Protein AF-A0A645AC88-F1 (afdb_monomer)

Structure (mmCIF, N/CA/C/O backbone):
data_AF-A0A645AC88-F1
#
_entry.id   AF-A0A645AC88-F1
#
loop_
_atom_site.group_PDB
_atom_site.id
_atom_site.type_symbol
_atom_site.label_atom_id
_atom_site.label_alt_id
_atom_site.label_comp_id
_atom_site.label_asym_id
_atom_site.label_entity_id
_atom_site.label_seq_id
_atom_site.pdbx_PDB_ins_code
_atom_site.Cartn_x
_atom_site.Cartn_y
_atom_site.Cartn_z
_atom_site.occupancy
_atom_site.B_iso_or_equiv
_atom_site.auth_seq_id
_atom_site.auth_comp_id
_atom_site.auth_asym_id
_atom_site.auth_atom_id
_atom_site.pdbx_PDB_model_num
ATOM 1 N N . MET A 1 1 ? -18.666 -16.467 12.259 1.00 45.03 1 MET A N 1
ATOM 2 C CA . MET A 1 1 ? -18.154 -15.539 13.296 1.00 45.03 1 MET A CA 1
ATOM 3 C C . MET A 1 1 ? -17.754 -14.238 12.616 1.00 45.03 1 MET A C 1
ATOM 5 O O . MET A 1 1 ? -16.815 -14.265 11.828 1.00 45.03 1 MET A O 1
ATOM 9 N N . ASN A 1 2 ? -18.457 -13.134 12.888 1.00 55.78 2 ASN A N 1
ATOM 10 C CA . ASN A 1 2 ? -18.086 -11.809 12.380 1.00 55.78 2 ASN A CA 1
ATOM 11 C C . ASN A 1 2 ? -16.747 -11.401 13.005 1.00 55.78 2 ASN A C 1
ATOM 13 O O . ASN A 1 2 ? -16.670 -11.169 14.212 1.00 55.78 2 ASN A O 1
ATOM 17 N N . ARG A 1 3 ? -15.673 -11.390 12.209 1.00 70.06 3 ARG A N 1
ATOM 18 C CA . ARG A 1 3 ? -14.374 -10.880 12.659 1.00 70.06 3 ARG A CA 1
ATOM 19 C C . ARG A 1 3 ? -14.449 -9.359 12.711 1.00 70.06 3 ARG A C 1
ATOM 21 O O . ARG A 1 3 ? -14.952 -8.738 11.782 1.00 70.06 3 ARG A O 1
ATOM 28 N N . ILE A 1 4 ? -13.957 -8.776 13.801 1.00 82.25 4 ILE A N 1
ATOM 29 C CA . ILE A 1 4 ? -13.858 -7.321 13.937 1.00 82.25 4 ILE A CA 1
ATOM 30 C C . ILE A 1 4 ? -12.833 -6.833 12.913 1.00 82.25 4 ILE A C 1
ATOM 32 O O . ILE A 1 4 ? -11.777 -7.443 12.774 1.00 82.25 4 ILE A O 1
ATOM 36 N N . SER A 1 5 ? -13.126 -5.747 12.211 1.00 87.81 5 SER A N 1
ATOM 37 C CA . SER A 1 5 ? -12.197 -5.091 11.293 1.00 87.81 5 SER A CA 1
ATOM 38 C C . SER A 1 5 ? -11.871 -3.684 11.775 1.00 87.81 5 SER A C 1
ATOM 40 O O . SER A 1 5 ? -12.691 -3.045 12.433 1.00 87.81 5 SER A O 1
ATOM 42 N N . VAL A 1 6 ? -10.688 -3.192 11.419 1.00 90.00 6 VAL A N 1
ATOM 43 C CA . VAL A 1 6 ? -10.318 -1.783 11.564 1.00 90.00 6 VAL A CA 1
ATOM 44 C C . VAL A 1 6 ? -10.088 -1.177 10.188 1.00 90.00 6 VAL A C 1
ATOM 46 O O . VAL A 1 6 ? -9.415 -1.777 9.350 1.00 90.00 6 VAL A O 1
ATOM 49 N N . ASP A 1 7 ? -10.653 -0.000 9.948 1.00 91.88 7 ASP A N 1
ATOM 50 C CA . ASP A 1 7 ? -10.447 0.721 8.696 1.00 91.88 7 ASP A CA 1
ATOM 51 C C . ASP A 1 7 ? -9.137 1.514 8.756 1.00 91.88 7 ASP A C 1
ATOM 53 O O . ASP A 1 7 ? -8.806 2.129 9.770 1.00 91.88 7 ASP A O 1
ATOM 57 N N . VAL A 1 8 ? -8.381 1.511 7.661 1.00 93.81 8 VAL A N 1
ATOM 58 C CA . VAL A 1 8 ? -7.084 2.177 7.540 1.00 93.81 8 VAL A CA 1
ATOM 59 C C . VAL A 1 8 ? -7.090 3.101 6.336 1.00 93.81 8 VAL A C 1
ATOM 61 O O . VAL A 1 8 ? -7.211 2.637 5.206 1.00 93.81 8 VAL A O 1
ATOM 64 N N . LYS A 1 9 ? -6.899 4.403 6.565 1.00 94.69 9 LYS A N 1
ATOM 65 C CA . LYS A 1 9 ? -6.690 5.374 5.491 1.00 94.69 9 LYS A CA 1
ATOM 66 C C . LYS A 1 9 ? -5.321 5.161 4.846 1.00 94.69 9 LYS A C 1
ATOM 68 O O . LYS A 1 9 ? -4.298 5.445 5.467 1.00 94.69 9 LYS A O 1
ATOM 73 N N . VAL A 1 10 ? -5.300 4.686 3.606 1.00 93.62 10 VAL A N 1
ATOM 74 C CA . VAL A 1 10 ? -4.066 4.452 2.834 1.00 93.62 10 VAL A CA 1
ATOM 75 C C . VAL A 1 10 ? -3.935 5.382 1.626 1.00 93.62 10 VAL A C 1
ATOM 77 O O . VAL A 1 10 ? -2.825 5.604 1.146 1.00 93.62 10 VAL A O 1
ATOM 80 N N . GLY A 1 11 ? -5.033 6.004 1.194 1.00 92.38 11 GLY A N 1
ATOM 81 C CA . GLY A 1 11 ? -5.086 6.829 -0.014 1.00 92.38 11 GLY A CA 1
ATOM 82 C C . GLY A 1 11 ? -5.446 6.009 -1.254 1.00 92.38 11 GLY A C 1
ATOM 83 O O . GLY A 1 11 ? -5.246 4.794 -1.290 1.00 92.38 11 GLY A O 1
ATOM 84 N N . ARG A 1 12 ? -5.983 6.680 -2.279 1.00 91.88 12 ARG A N 1
ATOM 85 C CA . ARG A 1 12 ? -6.580 6.032 -3.463 1.00 91.88 12 ARG A CA 1
ATOM 86 C C . ARG A 1 12 ? -5.616 5.113 -4.209 1.00 91.88 12 ARG A C 1
ATOM 88 O O . ARG A 1 12 ? -5.926 3.946 -4.387 1.00 91.88 12 ARG A O 1
ATOM 95 N N . ILE A 1 13 ? -4.420 5.604 -4.539 1.00 90.94 13 ILE A N 1
ATOM 96 C CA . ILE A 1 13 ? -3.394 4.841 -5.278 1.00 90.94 13 ILE A CA 1
ATOM 97 C C . ILE A 1 13 ? -3.035 3.542 -4.548 1.00 90.94 13 ILE A C 1
ATOM 99 O O . ILE A 1 13 ? -2.955 2.471 -5.140 1.00 90.94 13 ILE A O 1
ATOM 103 N N . VAL A 1 14 ? -2.794 3.638 -3.238 1.00 92.75 14 VAL A N 1
ATOM 104 C CA . VAL A 1 14 ? -2.382 2.485 -2.432 1.00 92.75 14 VAL A CA 1
ATOM 105 C C . VAL A 1 14 ? -3.532 1.493 -2.309 1.00 92.75 14 VAL A C 1
ATOM 107 O O . VAL A 1 1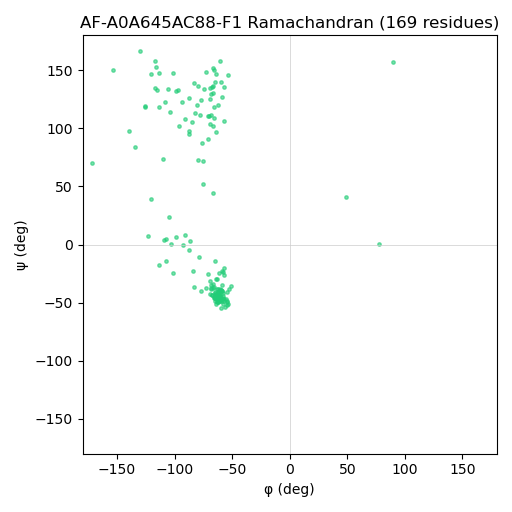4 ? -3.303 0.290 -2.377 1.00 92.75 14 VAL A O 1
ATOM 110 N N . ARG A 1 15 ? -4.768 1.983 -2.173 1.00 94.19 15 ARG A N 1
ATOM 111 C CA . ARG A 1 15 ? -5.956 1.131 -2.179 1.00 94.19 15 ARG A CA 1
ATOM 112 C C . ARG A 1 15 ? -6.119 0.411 -3.518 1.00 94.19 15 ARG A C 1
ATOM 114 O O . ARG A 1 15 ? -6.294 -0.799 -3.502 1.00 94.19 15 ARG A O 1
ATOM 121 N N . GLU A 1 16 ? -6.035 1.118 -4.645 1.00 92.25 16 GLU A N 1
ATOM 122 C CA . GLU A 1 16 ? -6.095 0.527 -5.992 1.00 92.25 16 GLU A CA 1
ATOM 123 C C . GLU A 1 16 ? -5.037 -0.564 -6.161 1.00 92.25 16 GLU A C 1
ATOM 125 O O . GLU A 1 16 ? -5.362 -1.677 -6.563 1.00 92.25 16 GLU A O 1
ATOM 130 N N . PHE A 1 17 ? -3.798 -0.276 -5.755 1.00 92.25 17 PHE A N 1
ATOM 131 C CA . PHE A 1 17 ? -2.700 -1.235 -5.785 1.00 92.25 17 PHE A CA 1
ATOM 132 C C . PHE A 1 17 ? -2.965 -2.481 -4.928 1.00 92.25 17 PHE A C 1
ATOM 134 O O . PHE A 1 17 ? -2.689 -3.604 -5.349 1.00 92.25 17 PHE A O 1
ATOM 141 N N . ILE A 1 18 ? -3.489 -2.300 -3.713 1.00 93.06 18 ILE A N 1
ATOM 142 C CA . ILE A 1 18 ? -3.832 -3.422 -2.834 1.00 93.06 18 ILE A CA 1
ATOM 143 C C . ILE A 1 18 ? -4.938 -4.252 -3.480 1.00 93.06 18 ILE A C 1
ATOM 145 O O . ILE A 1 18 ? -4.756 -5.451 -3.644 1.00 93.06 18 ILE A O 1
ATOM 149 N N . VAL A 1 19 ? -6.033 -3.619 -3.905 1.00 93.81 19 VAL A N 1
ATOM 150 C CA . VAL A 1 19 ? -7.182 -4.297 -4.520 1.00 93.81 19 VAL A CA 1
ATOM 151 C C . VAL A 1 19 ? -6.777 -5.037 -5.791 1.00 93.81 19 VAL A C 1
ATOM 153 O O . VAL A 1 19 ? -7.236 -6.156 -6.005 1.00 93.81 19 VAL A O 1
ATOM 156 N N . SER A 1 20 ? -5.900 -4.469 -6.621 1.00 91.62 20 SER A N 1
ATOM 157 C CA . SER A 1 20 ? -5.417 -5.156 -7.820 1.00 91.62 20 SER A CA 1
ATOM 158 C C . SER A 1 20 ? -4.520 -6.349 -7.496 1.00 91.62 20 SER A C 1
ATOM 160 O O . SER A 1 20 ? -4.558 -7.344 -8.216 1.00 91.62 20 SER A O 1
ATOM 162 N N . SER A 1 21 ? -3.769 -6.286 -6.393 1.00 89.44 21 SER A N 1
ATOM 163 C CA . SER A 1 21 ? -2.847 -7.347 -5.972 1.00 89.44 21 SER A CA 1
ATOM 164 C C . SER A 1 21 ? -3.529 -8.479 -5.196 1.00 89.44 21 SER A C 1
ATOM 166 O O . SER A 1 21 ? -3.145 -9.636 -5.332 1.00 89.44 21 SER A O 1
ATOM 168 N N . THR A 1 22 ? -4.519 -8.169 -4.355 1.00 90.06 22 THR A N 1
ATOM 169 C CA . THR A 1 22 ? -5.182 -9.134 -3.456 1.00 90.06 22 THR A CA 1
ATOM 170 C C . THR A 1 22 ? -6.597 -9.502 -3.899 1.00 90.06 22 THR A C 1
ATOM 172 O O . THR A 1 22 ? -7.172 -10.449 -3.367 1.00 90.06 22 THR A O 1
ATOM 175 N N . GLY A 1 23 ? -7.186 -8.749 -4.832 1.00 91.75 23 GLY A N 1
ATOM 176 C CA . GLY A 1 23 ? -8.583 -8.880 -5.250 1.00 91.75 23 GLY A CA 1
ATOM 177 C C . GLY A 1 23 ? -9.602 -8.276 -4.275 1.00 91.75 23 GLY A C 1
ATOM 178 O O . GLY A 1 23 ? -10.801 -8.366 -4.526 1.00 91.75 23 GLY A O 1
ATOM 179 N N . THR A 1 24 ? -9.167 -7.679 -3.159 1.00 93.38 24 THR A N 1
ATOM 180 C CA . THR A 1 24 ? -10.061 -7.170 -2.105 1.00 93.38 24 THR A CA 1
ATOM 181 C C . THR A 1 24 ? -9.428 -6.026 -1.311 1.00 93.38 24 THR A C 1
ATOM 183 O O . THR A 1 24 ? -8.214 -5.981 -1.119 1.00 93.38 24 THR A O 1
ATOM 186 N N . ASP A 1 25 ? -10.244 -5.103 -0.801 1.00 92.50 25 ASP A N 1
ATOM 187 C CA . ASP A 1 25 ? -9.812 -4.070 0.148 1.00 92.50 25 ASP A CA 1
ATOM 188 C C . ASP A 1 25 ? -9.858 -4.547 1.611 1.00 92.50 25 ASP A C 1
ATOM 190 O O . ASP A 1 25 ? -9.535 -3.780 2.520 1.00 92.50 25 ASP A O 1
ATOM 194 N N . VAL A 1 26 ? -10.216 -5.815 1.846 1.00 93.94 26 VAL A N 1
ATOM 195 C CA . VAL A 1 26 ? -10.220 -6.459 3.162 1.00 93.94 26 VAL A CA 1
ATOM 196 C C . VAL A 1 26 ? -9.017 -7.389 3.300 1.00 93.94 26 VAL A C 1
ATOM 198 O O . VAL A 1 26 ? -8.927 -8.425 2.647 1.00 93.94 26 VAL A O 1
ATOM 201 N N . LEU A 1 27 ? -8.101 -7.050 4.201 1.00 93.38 27 LEU A N 1
ATOM 202 C CA . LEU A 1 27 ? -6.897 -7.824 4.479 1.00 93.38 27 LEU A CA 1
ATOM 203 C C . LEU A 1 27 ? -7.070 -8.697 5.723 1.00 93.38 27 LEU A C 1
ATOM 205 O O . LEU A 1 27 ? -7.449 -8.205 6.785 1.00 93.38 27 LEU A O 1
ATOM 209 N N . ASP A 1 28 ? -6.703 -9.976 5.619 1.00 91.75 28 ASP A N 1
ATOM 210 C CA . ASP A 1 28 ? -6.580 -10.910 6.749 1.00 91.75 28 ASP A CA 1
ATOM 211 C C . ASP A 1 28 ? -5.098 -11.241 7.005 1.00 91.75 28 ASP A C 1
ATOM 213 O O . ASP A 1 28 ? -4.618 -12.311 6.618 1.00 91.75 28 ASP A O 1
ATOM 217 N N . PRO A 1 29 ? -4.320 -10.306 7.583 1.00 89.94 29 PRO A N 1
ATOM 218 C CA . PRO A 1 29 ? -2.884 -10.485 7.732 1.00 89.94 29 PRO A CA 1
ATOM 219 C C . PRO A 1 29 ? -2.547 -11.656 8.663 1.00 89.94 29 PRO A C 1
ATOM 221 O O . PRO A 1 29 ? -3.232 -11.913 9.660 1.00 89.94 29 PRO A O 1
ATOM 224 N N . ASP A 1 30 ? -1.435 -12.344 8.384 1.00 88.94 30 ASP A N 1
ATOM 225 C CA . ASP A 1 30 ? -0.930 -13.351 9.313 1.00 88.94 30 ASP A CA 1
ATOM 226 C C . ASP A 1 30 ? -0.437 -12.728 10.630 1.00 88.94 30 ASP A C 1
ATOM 228 O O . ASP A 1 30 ? 0.037 -11.591 10.650 1.00 88.94 30 ASP A O 1
ATOM 232 N N . LYS A 1 31 ? -0.507 -13.492 11.730 1.00 84.81 31 LYS A N 1
ATOM 233 C CA . LYS A 1 31 ? -0.061 -13.076 13.071 1.00 84.81 31 LYS A CA 1
ATOM 234 C C . LYS A 1 31 ? 1.415 -12.673 13.118 1.00 84.81 31 LYS A C 1
ATOM 236 O O . LYS A 1 31 ? 1.801 -11.950 14.028 1.00 84.81 31 LYS A O 1
ATOM 241 N N . HIS A 1 32 ? 2.218 -13.159 12.178 1.00 87.19 32 HIS A N 1
ATOM 242 C CA . HIS A 1 32 ? 3.644 -12.862 12.085 1.00 87.19 32 HIS A CA 1
ATOM 243 C C . HIS A 1 32 ? 3.961 -11.843 10.989 1.00 87.19 32 HIS A C 1
ATOM 245 O O . HIS A 1 32 ? 5.119 -11.495 10.779 1.00 87.19 32 HIS A O 1
ATOM 251 N N . SER A 1 33 ? 2.943 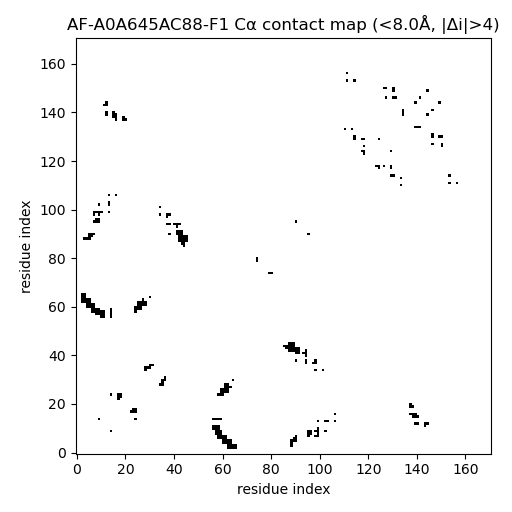-11.350 10.279 1.00 91.31 33 SER A N 1
ATOM 252 C CA . SER A 1 33 ? 3.138 -10.346 9.240 1.00 91.31 33 SER A CA 1
ATOM 253 C C . SER A 1 33 ? 3.453 -8.974 9.837 1.00 91.31 33 SER A C 1
ATOM 255 O O . SER A 1 33 ? 2.944 -8.584 10.891 1.00 91.31 33 SER A O 1
ATOM 257 N N . VAL A 1 34 ? 4.244 -8.189 9.104 1.00 93.19 34 VAL A N 1
ATOM 258 C CA . VAL A 1 34 ? 4.555 -6.801 9.474 1.00 93.19 34 VAL A CA 1
ATOM 259 C C . VAL A 1 34 ? 3.274 -5.969 9.588 1.00 93.19 34 VAL A C 1
ATOM 261 O O . VAL A 1 34 ? 3.127 -5.205 10.537 1.00 93.19 34 VAL A O 1
ATOM 264 N N . VAL A 1 35 ? 2.314 -6.165 8.678 1.00 93.12 35 VAL A N 1
ATOM 265 C CA . VAL A 1 35 ? 1.017 -5.467 8.687 1.00 93.12 35 VAL A CA 1
ATOM 266 C C . VAL A 1 35 ? 0.268 -5.707 9.999 1.00 93.12 35 VAL A C 1
ATOM 268 O O . VAL A 1 35 ? -0.230 -4.753 10.601 1.00 93.12 35 VAL A O 1
ATOM 271 N N . TRP A 1 36 ? 0.229 -6.951 10.486 1.00 91.88 36 TRP A N 1
ATOM 272 C CA . TRP A 1 36 ? -0.390 -7.269 11.773 1.00 91.88 36 TRP A CA 1
ATOM 273 C C . TRP A 1 36 ? 0.325 -6.587 12.942 1.00 91.88 36 TRP A C 1
ATOM 275 O O . TRP A 1 36 ? -0.331 -5.969 13.782 1.00 91.88 36 TRP A O 1
ATOM 285 N N . CYS A 1 37 ? 1.658 -6.650 12.979 1.00 90.69 37 CYS A N 1
ATOM 286 C CA . CYS A 1 37 ? 2.459 -6.018 14.027 1.00 90.69 37 CYS A CA 1
ATOM 287 C C . CYS A 1 37 ? 2.226 -4.502 14.091 1.00 90.69 37 CYS A C 1
ATOM 289 O O . CYS A 1 37 ? 1.932 -3.974 15.165 1.00 90.69 37 CYS A O 1
ATOM 291 N N . LEU A 1 38 ? 2.282 -3.818 12.942 1.00 93.38 38 LEU A N 1
ATOM 292 C CA . LEU A 1 38 ? 2.046 -2.375 12.845 1.00 93.38 38 LEU A CA 1
ATOM 293 C C . LEU A 1 38 ? 0.619 -2.008 13.262 1.00 93.38 38 LEU A C 1
ATOM 295 O O . LEU A 1 38 ? 0.424 -1.066 14.028 1.00 93.38 38 LEU A O 1
ATOM 299 N N . THR A 1 39 ? -0.372 -2.780 12.808 1.00 91.81 39 THR A N 1
ATOM 300 C CA . THR A 1 39 ? -1.774 -2.566 13.187 1.00 91.81 39 THR A CA 1
ATOM 301 C C . THR A 1 39 ? -1.926 -2.679 14.697 1.00 91.81 39 THR A C 1
ATOM 303 O O . THR A 1 39 ? -2.351 -1.730 15.350 1.00 91.81 39 THR A O 1
ATOM 306 N N . LYS A 1 40 ? -1.487 -3.798 15.282 1.00 89.19 40 LYS A N 1
ATOM 307 C CA . LYS A 1 40 ? -1.630 -4.075 16.713 1.00 89.19 40 LYS A CA 1
ATOM 308 C C . LYS A 1 40 ? -0.921 -3.044 17.597 1.00 89.19 40 LYS A C 1
ATOM 310 O O . LYS A 1 40 ? -1.462 -2.681 18.638 1.00 89.19 40 LYS A O 1
ATOM 315 N N . GLN A 1 41 ? 0.256 -2.567 17.192 1.00 90.50 41 GLN A N 1
ATOM 316 C CA . GLN A 1 41 ? 1.019 -1.556 17.931 1.00 90.50 41 GLN A CA 1
ATOM 317 C C . GLN A 1 41 ? 0.282 -0.213 18.033 1.00 90.50 41 GLN A C 1
ATOM 319 O O . GLN A 1 41 ? 0.463 0.514 19.009 1.00 90.50 41 GLN A O 1
ATOM 324 N N . HIS A 1 42 ? -0.546 0.116 17.041 1.00 92.19 42 HIS A N 1
ATOM 325 C CA . HIS A 1 42 ? -1.202 1.417 16.932 1.00 92.19 42 HIS A CA 1
ATOM 326 C C . HIS A 1 42 ? -2.711 1.399 17.187 1.00 92.19 42 HIS A C 1
ATOM 328 O O . HIS A 1 42 ? -3.355 2.449 17.064 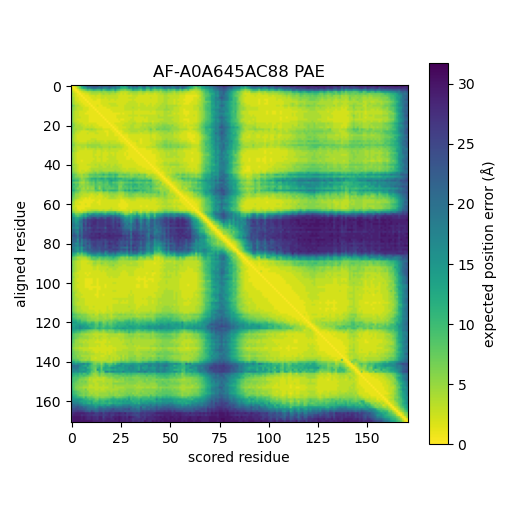1.00 92.19 42 HIS A O 1
ATOM 334 N N . LEU A 1 43 ? -3.263 0.241 17.559 1.00 90.06 43 LEU A N 1
ATOM 335 C CA . LEU A 1 43 ? -4.644 0.126 18.002 1.00 90.06 43 LEU A CA 1
ATOM 336 C C . LEU A 1 43 ? -4.836 0.860 19.331 1.00 90.06 43 LEU A C 1
ATOM 338 O O . LEU A 1 43 ? -4.112 0.641 20.304 1.00 90.06 43 LEU A O 1
ATOM 342 N N . VAL A 1 44 ? -5.866 1.692 19.373 1.00 88.56 44 VAL A N 1
ATOM 343 C CA . VAL A 1 44 ? -6.328 2.438 20.540 1.00 88.56 44 VAL A CA 1
ATOM 344 C C . VAL A 1 44 ? -7.832 2.234 20.712 1.00 88.56 44 VAL A C 1
ATOM 346 O O . VAL A 1 44 ? -8.523 1.714 19.832 1.00 88.56 44 VAL A O 1
ATOM 349 N N . THR A 1 45 ? -8.351 2.611 21.874 1.00 84.69 45 THR A N 1
ATOM 350 C CA . THR A 1 45 ? -9.796 2.684 22.102 1.00 84.69 45 THR A CA 1
ATOM 351 C C . THR A 1 45 ? -10.424 3.749 21.218 1.00 84.69 45 THR A C 1
ATOM 353 O O . THR A 1 45 ? -9.847 4.826 21.050 1.00 84.69 45 THR A O 1
ATOM 356 N N . ALA A 1 46 ? -11.606 3.459 20.672 1.00 80.62 46 ALA A N 1
ATOM 357 C CA . ALA A 1 46 ? -12.336 4.422 19.861 1.00 80.62 46 ALA A CA 1
ATOM 358 C C . ALA A 1 46 ? -12.591 5.725 20.650 1.00 80.62 46 ALA A C 1
ATOM 360 O O . ALA A 1 46 ? -12.961 5.662 21.828 1.00 80.62 46 ALA A O 1
ATOM 361 N N . PRO A 1 47 ? -12.385 6.904 20.036 1.00 82.06 47 PRO A N 1
ATOM 362 C CA . PRO A 1 47 ? -12.691 8.173 20.682 1.00 82.06 47 PRO A CA 1
ATOM 363 C C . PRO A 1 47 ? -14.204 8.312 20.911 1.00 82.06 47 PRO A C 1
ATOM 365 O O . PRO A 1 47 ? -15.006 7.817 20.121 1.00 82.06 47 PRO A O 1
ATOM 368 N N . LYS A 1 48 ? -14.606 9.037 21.967 1.00 79.88 48 LYS A N 1
ATOM 369 C CA . LYS A 1 48 ? -16.027 9.237 22.331 1.00 79.88 48 LYS A CA 1
ATOM 370 C C . LYS A 1 48 ? -16.873 9.855 21.207 1.00 79.88 48 LYS A C 1
ATOM 372 O O . LYS A 1 48 ? -18.074 9.624 21.161 1.00 79.88 48 LYS A O 1
ATOM 377 N N . HIS A 1 49 ? -16.247 10.614 20.308 1.00 79.94 49 HIS A N 1
ATOM 378 C CA . HIS A 1 49 ? -16.893 11.299 19.183 1.00 79.94 49 HIS A CA 1
ATOM 379 C C . HIS A 1 49 ? -16.639 10.610 17.835 1.00 79.94 49 HIS A C 1
ATOM 381 O O . HIS A 1 49 ? -16.675 11.264 16.796 1.00 79.94 49 HIS A O 1
ATOM 387 N N . TYR A 1 50 ? -16.327 9.311 17.830 1.00 78.56 50 TYR A N 1
ATOM 388 C CA . TYR A 1 50 ? -16.124 8.581 16.583 1.00 78.56 50 TYR A CA 1
ATOM 389 C C . TYR A 1 50 ? -17.405 8.573 15.741 1.00 78.56 50 TYR A C 1
ATOM 391 O O . TYR A 1 50 ? -18.439 8.045 16.154 1.00 78.56 50 TYR A O 1
ATOM 399 N N . THR A 1 51 ? -17.313 9.123 14.537 1.00 77.19 51 THR A N 1
ATOM 400 C CA . THR A 1 51 ? -18.342 9.016 13.507 1.00 77.19 51 THR A CA 1
ATOM 401 C C . THR A 1 51 ? -17.932 7.962 12.486 1.00 77.19 51 THR A C 1
ATOM 403 O O . THR A 1 51 ? -16.748 7.749 12.214 1.00 77.19 51 THR A O 1
ATOM 406 N N . LYS A 1 52 ? -18.921 7.262 11.920 1.00 78.12 52 LYS A N 1
ATOM 407 C CA . LYS A 1 52 ? -18.663 6.308 10.837 1.00 78.12 52 LYS A CA 1
ATOM 408 C C . LYS A 1 52 ? -18.035 7.039 9.654 1.00 78.12 52 LYS A C 1
ATOM 410 O O . LYS A 1 52 ? -18.458 8.140 9.313 1.00 78.12 52 LYS A O 1
ATOM 415 N N . ILE A 1 53 ? -17.059 6.394 9.023 1.00 82.56 53 ILE A N 1
ATOM 416 C CA . ILE A 1 53 ? -16.372 6.932 7.848 1.00 82.56 53 ILE A CA 1
ATOM 417 C C . ILE A 1 53 ? -17.381 7.008 6.687 1.00 82.56 53 ILE A C 1
ATOM 419 O O . ILE A 1 53 ? -17.896 5.961 6.289 1.00 82.56 53 ILE A O 1
ATOM 423 N N . PRO A 1 54 ? -17.678 8.210 6.154 1.00 76.88 54 PRO A N 1
ATOM 424 C CA . PRO A 1 54 ? -18.687 8.381 5.112 1.00 76.88 54 PRO A CA 1
ATOM 425 C C . PRO A 1 54 ? -18.175 7.956 3.730 1.00 76.88 54 PRO A C 1
ATOM 427 O O . PRO A 1 54 ? -18.905 7.310 2.987 1.00 76.88 54 PRO A O 1
ATOM 430 N N . ASP A 1 55 ? -16.913 8.266 3.407 1.00 86.38 55 ASP A N 1
ATOM 431 C CA . ASP A 1 55 ? -16.256 7.855 2.164 1.00 86.38 55 ASP A CA 1
ATOM 432 C C . ASP A 1 55 ? -15.112 6.873 2.450 1.00 86.38 55 ASP A C 1
ATOM 434 O O . ASP A 1 55 ? -14.129 7.197 3.121 1.00 86.38 55 ASP A O 1
ATOM 438 N N . ARG A 1 56 ? -15.246 5.657 1.915 1.00 87.56 56 ARG A N 1
ATOM 439 C CA . ARG A 1 56 ? -14.273 4.565 2.051 1.00 87.56 56 ARG A CA 1
ATOM 440 C C . ARG A 1 56 ? -13.348 4.432 0.835 1.00 87.56 56 ARG A C 1
ATOM 442 O O . ARG A 1 56 ? -12.540 3.508 0.803 1.00 87.56 56 ARG A O 1
ATOM 449 N N . SER A 1 57 ? -13.409 5.351 -0.133 1.00 88.94 57 SER A N 1
ATOM 450 C CA . SER A 1 57 ? -12.599 5.321 -1.364 1.00 88.94 57 SER A CA 1
ATOM 451 C C . SER A 1 57 ? -11.083 5.327 -1.118 1.00 88.94 57 SER A C 1
ATOM 453 O O . SER A 1 57 ? -10.314 4.860 -1.954 1.00 88.94 57 SER A O 1
ATOM 455 N N . GLU A 1 58 ? -10.637 5.808 0.045 1.00 92.12 58 GLU A N 1
ATOM 456 C CA . GLU A 1 58 ? -9.222 5.870 0.443 1.00 92.12 58 GLU A CA 1
ATOM 457 C C . GLU A 1 58 ? -8.832 4.850 1.518 1.00 92.12 58 GLU A C 1
ATOM 459 O O . GLU A 1 58 ? -7.705 4.885 2.029 1.00 92.12 58 GLU A O 1
ATOM 464 N N . TYR A 1 59 ? -9.765 3.978 1.900 1.00 94.31 59 TYR A N 1
ATOM 465 C CA . TYR A 1 59 ? -9.626 3.089 3.042 1.00 94.31 59 TYR A CA 1
ATOM 466 C C . TYR A 1 59 ? -9.560 1.624 2.615 1.00 94.31 59 TYR A C 1
ATOM 468 O O . TYR A 1 59 ? -10.188 1.199 1.647 1.00 94.31 59 TYR A O 1
ATOM 476 N N . ILE A 1 60 ? -8.809 0.854 3.393 1.00 94.94 60 ILE A N 1
ATOM 477 C CA . ILE A 1 60 ? -8.839 -0.611 3.408 1.00 94.94 60 ILE A CA 1
ATOM 478 C C . ILE A 1 60 ? -9.307 -1.076 4.786 1.00 94.94 60 ILE A C 1
ATOM 480 O O . ILE A 1 60 ? -9.152 -0.345 5.764 1.00 94.94 60 ILE A O 1
ATOM 484 N N . SER A 1 61 ? -9.825 -2.292 4.896 1.00 93.50 61 SER A N 1
ATOM 485 C CA . SER A 1 61 ? -10.145 -2.909 6.183 1.00 93.50 61 SER A CA 1
ATOM 486 C C . SER A 1 61 ? -9.119 -3.977 6.529 1.00 93.50 61 SER A C 1
ATOM 488 O O . SER A 1 61 ? -8.802 -4.832 5.713 1.00 93.50 61 SER A O 1
ATOM 490 N N . ILE A 1 62 ? -8.622 -3.974 7.761 1.00 92.81 62 ILE A N 1
ATOM 491 C CA . ILE A 1 62 ? -7.761 -5.035 8.285 1.00 92.81 62 ILE A CA 1
ATOM 492 C C . ILE A 1 62 ? -8.559 -5.838 9.303 1.00 92.81 62 ILE A C 1
ATOM 494 O O . ILE A 1 62 ? -9.053 -5.288 10.289 1.00 92.81 62 ILE A O 1
ATOM 498 N N . LEU A 1 63 ? -8.683 -7.145 9.079 1.00 89.75 63 LEU A N 1
ATOM 499 C CA . LEU A 1 63 ? -9.328 -8.047 10.021 1.00 89.75 63 LEU A CA 1
ATOM 500 C C . LEU A 1 63 ? -8.467 -8.192 11.273 1.00 89.75 63 LEU A C 1
ATOM 502 O O . LEU A 1 63 ? -7.293 -8.568 11.232 1.00 89.75 63 LEU A O 1
ATOM 506 N N . LEU A 1 64 ? -9.085 -7.915 12.414 1.00 86.00 64 LEU A N 1
ATOM 507 C CA . LEU A 1 64 ? -8.491 -8.132 13.712 1.00 86.00 64 LEU A CA 1
ATOM 508 C C . LEU A 1 64 ? -8.633 -9.604 14.078 1.00 86.00 64 LEU A C 1
ATOM 510 O O . LEU A 1 64 ? -9.735 -10.147 14.198 1.00 86.00 64 LEU A O 1
ATOM 514 N N . ARG A 1 65 ? -7.494 -10.268 14.281 1.00 74.94 65 ARG A N 1
ATOM 515 C CA . ARG A 1 65 ? -7.485 -11.624 14.819 1.00 74.94 65 ARG A CA 1
ATOM 516 C C . ARG A 1 65 ? -7.949 -11.570 16.268 1.00 74.94 65 ARG A C 1
ATOM 518 O O . ARG A 1 65 ? -7.239 -11.060 17.133 1.00 74.94 65 ARG A O 1
ATOM 525 N N . ASN A 1 66 ? -9.130 -12.122 16.532 1.00 64.00 66 ASN A N 1
ATOM 526 C CA . ASN A 1 66 ? -9.511 -12.428 17.898 1.00 64.00 66 ASN A CA 1
ATOM 527 C C . ASN A 1 66 ? -8.627 -13.585 18.378 1.00 64.00 66 ASN A C 1
ATOM 529 O O . ASN A 1 66 ? -8.407 -14.553 17.638 1.00 64.00 66 ASN A O 1
ATOM 533 N N . ARG A 1 67 ? -8.087 -13.492 19.595 1.00 53.38 67 ARG A N 1
ATOM 534 C CA . ARG A 1 67 ? -7.434 -14.650 20.208 1.00 53.38 67 ARG A CA 1
ATOM 535 C C . ARG A 1 67 ? -8.527 -15.721 20.273 1.00 53.38 67 ARG A C 1
ATOM 537 O O . ARG A 1 67 ? -9.615 -15.435 20.762 1.00 53.38 67 ARG A O 1
ATOM 544 N N . LYS A 1 68 ? -8.289 -16.928 19.754 1.00 44.12 68 LYS A N 1
ATOM 545 C CA . LYS A 1 68 ? -9.181 -18.096 19.923 1.00 44.12 68 LYS A CA 1
ATOM 546 C C . LYS A 1 68 ? -9.220 -18.569 21.396 1.00 44.12 68 LYS A C 1
ATOM 548 O O . LYS A 1 68 ? -9.096 -19.750 21.676 1.00 44.12 68 LYS A O 1
ATOM 553 N N . SER A 1 69 ? -9.323 -17.629 22.325 1.00 42.75 69 SER A N 1
ATOM 554 C CA . SER A 1 69 ? -9.349 -17.791 23.770 1.00 42.75 69 SER A CA 1
ATOM 555 C C . SER A 1 69 ? -9.680 -16.411 24.357 1.00 42.75 69 SER A C 1
ATOM 557 O O . SER A 1 69 ? -8.829 -15.717 24.918 1.00 42.75 69 SER A O 1
ATOM 559 N N . CYS A 1 70 ? -10.917 -15.942 24.177 1.00 44.75 70 CYS A N 1
ATOM 560 C CA . CYS A 1 70 ? -11.490 -15.203 25.295 1.00 44.75 70 CYS A CA 1
ATOM 561 C C . CYS A 1 70 ? -11.593 -16.256 26.390 1.00 44.75 70 CYS A C 1
ATOM 563 O O . CYS A 1 70 ? -12.488 -17.094 26.336 1.00 44.75 70 CYS A O 1
ATOM 565 N N . ASP A 1 71 ? -10.604 -16.293 27.279 1.00 47.69 71 ASP A N 1
ATOM 566 C CA . ASP A 1 71 ? -10.687 -17.096 28.485 1.00 47.69 71 ASP A CA 1
ATOM 567 C C . ASP A 1 71 ? -11.953 -16.615 29.201 1.00 47.69 71 ASP A C 1
ATOM 569 O O . ASP A 1 71 ? -12.037 -15.478 29.667 1.00 47.69 71 ASP A O 1
ATOM 573 N N . THR A 1 72 ? -13.007 -17.422 29.162 1.00 45.66 72 THR A N 1
ATOM 574 C CA . THR A 1 72 ? -14.187 -17.208 29.988 1.00 45.66 72 THR A CA 1
ATOM 575 C C . THR A 1 72 ? -13.760 -17.502 31.413 1.00 45.66 72 THR A C 1
ATOM 577 O O . THR A 1 72 ? -13.562 -18.657 31.781 1.00 45.66 72 THR A O 1
ATOM 580 N N . TYR A 1 73 ? -13.561 -16.452 32.201 1.00 54.19 73 TYR A N 1
ATOM 581 C CA . TYR A 1 73 ? -13.292 -16.579 33.624 1.00 54.19 73 TYR A CA 1
ATOM 582 C C . TYR A 1 73 ? -14.630 -16.761 34.347 1.00 54.19 73 TYR A C 1
ATOM 584 O O . TYR A 1 73 ? -15.442 -15.837 34.373 1.00 54.19 73 TYR A O 1
ATOM 592 N N . SER A 1 74 ? -14.870 -17.934 34.938 1.00 52.69 74 SER A N 1
ATOM 593 C CA . SER A 1 74 ? -15.908 -18.072 35.966 1.00 52.69 74 SER A CA 1
ATOM 594 C C . SER A 1 74 ? -15.414 -17.363 37.219 1.00 52.69 74 SER A C 1
ATOM 596 O O . SER A 1 74 ? -14.449 -17.799 37.846 1.00 52.69 74 SER A O 1
ATOM 598 N N . VAL A 1 75 ? -16.040 -16.239 37.557 1.00 60.47 75 VAL A N 1
ATOM 599 C CA . VAL A 1 75 ? -15.714 -15.474 38.762 1.00 60.47 75 VAL A CA 1
ATOM 600 C C . VAL A 1 75 ? -16.657 -15.935 39.879 1.00 60.47 75 VAL A C 1
ATOM 602 O O . VAL A 1 75 ? -17.871 -15.880 39.678 1.00 60.47 75 VAL A O 1
ATOM 605 N N . PRO A 1 76 ? -16.139 -16.418 41.026 1.00 70.56 76 PRO A N 1
ATOM 606 C CA . PRO A 1 76 ? -16.948 -16.684 42.215 1.00 70.56 76 PRO A CA 1
ATOM 607 C C . PRO A 1 76 ? -17.753 -15.442 42.627 1.00 70.56 76 PRO A C 1
ATOM 609 O O . PRO A 1 76 ? -17.269 -14.322 42.457 1.00 70.56 76 PRO A O 1
ATOM 612 N N . ALA A 1 77 ? -18.968 -15.627 43.155 1.00 69.94 77 ALA A N 1
ATOM 613 C CA . ALA A 1 77 ? -19.923 -14.543 43.440 1.00 69.94 77 ALA A CA 1
ATOM 614 C C . ALA A 1 77 ? -19.380 -13.452 44.391 1.00 69.94 77 ALA A C 1
ATOM 616 O O . ALA A 1 77 ? -19.876 -12.330 44.413 1.00 69.94 77 ALA A O 1
ATOM 617 N N . ASP A 1 78 ? -18.346 -13.787 45.154 1.00 77.38 78 ASP A N 1
ATOM 618 C CA . ASP A 1 78 ? -17.657 -12.996 46.166 1.00 77.38 78 ASP A CA 1
ATOM 619 C C . ASP A 1 78 ? -16.427 -12.222 45.642 1.00 77.38 78 ASP A C 1
ATOM 621 O O . ASP A 1 78 ? -15.795 -11.484 46.400 1.00 77.38 78 ASP A O 1
ATOM 625 N N . ARG A 1 79 ? -16.077 -12.327 44.349 1.00 56.31 79 ARG A N 1
ATOM 626 C CA . ARG A 1 79 ? -14.940 -11.597 43.754 1.00 56.31 79 ARG A CA 1
ATOM 627 C C . ARG A 1 79 ? -15.364 -10.614 42.666 1.00 56.31 79 ARG A C 1
ATOM 629 O O . ARG A 1 79 ? -16.075 -10.953 41.729 1.00 56.31 79 ARG A O 1
ATOM 636 N N . VAL A 1 80 ? -14.811 -9.402 42.725 1.00 57.12 80 VAL A N 1
ATOM 637 C CA . VAL A 1 80 ? -14.919 -8.409 41.647 1.00 57.12 80 VAL A CA 1
ATOM 638 C C . VAL A 1 80 ? -13.736 -8.583 40.694 1.00 57.12 80 VAL A C 1
ATOM 640 O O . VAL A 1 80 ? -12.600 -8.250 41.029 1.00 57.12 80 VAL A O 1
ATOM 643 N N . LEU A 1 81 ? -13.989 -9.105 39.493 1.00 50.38 81 LEU A N 1
ATOM 644 C CA . LEU A 1 81 ? -12.991 -9.160 38.425 1.00 50.38 81 LEU A CA 1
ATOM 645 C C . LEU A 1 81 ? -12.995 -7.824 37.667 1.00 50.38 81 LEU A C 1
ATOM 647 O O . LEU A 1 81 ? -13.894 -7.557 36.873 1.00 50.38 81 LEU A O 1
ATOM 651 N N . GLN A 1 82 ? -11.981 -6.981 37.875 1.00 44.78 82 GLN A N 1
ATOM 652 C CA . GLN A 1 82 ? -11.743 -5.839 36.988 1.00 44.78 82 GLN A CA 1
ATOM 653 C C . GLN A 1 82 ? -11.105 -6.331 35.686 1.00 44.78 82 GLN A C 1
ATOM 655 O O . GLN A 1 82 ? -9.884 -6.363 35.531 1.00 44.78 82 GLN A O 1
ATOM 660 N N . VAL A 1 83 ? -11.937 -6.721 34.721 1.00 52.91 83 VAL A N 1
ATOM 661 C CA . VAL A 1 83 ? -11.467 -6.941 33.353 1.00 52.91 83 VAL A CA 1
ATOM 662 C C . VAL A 1 83 ? -11.310 -5.577 32.703 1.00 52.91 83 VAL A C 1
ATOM 664 O O . VAL A 1 83 ? -12.288 -4.882 32.440 1.00 52.91 83 VAL A O 1
ATOM 667 N N . ASN A 1 84 ? -10.071 -5.185 32.426 1.00 41.25 84 ASN A N 1
ATOM 668 C CA . ASN A 1 84 ? -9.793 -3.978 31.660 1.00 41.25 84 ASN A CA 1
ATOM 669 C C . ASN A 1 84 ? -10.082 -4.261 30.171 1.00 41.25 84 ASN A C 1
ATOM 671 O O . ASN A 1 84 ? -9.174 -4.444 29.360 1.00 41.25 84 ASN A O 1
ATOM 675 N N . THR A 1 85 ? -11.367 -4.379 29.814 1.00 52.66 85 THR A N 1
ATOM 676 C CA . THR A 1 85 ? -11.864 -4.615 28.448 1.00 52.66 85 THR A CA 1
ATOM 677 C C . THR A 1 85 ? -11.773 -3.344 27.608 1.00 52.66 85 THR A C 1
ATOM 679 O O . THR A 1 85 ? -12.754 -2.895 27.013 1.00 52.66 85 THR A O 1
ATOM 682 N N . LEU A 1 86 ? -10.601 -2.712 27.556 1.00 54.50 86 LEU A N 1
ATOM 683 C CA . LEU A 1 86 ? -10.366 -1.645 26.593 1.00 54.50 86 LEU A CA 1
ATOM 684 C C . LEU A 1 86 ? -10.271 -2.298 25.212 1.00 54.50 86 LEU A C 1
ATOM 686 O O . LEU A 1 86 ? -9.205 -2.739 24.781 1.00 54.50 86 LEU A O 1
ATOM 690 N N . PHE A 1 87 ? -11.414 -2.399 24.534 1.00 66.25 87 PHE A N 1
ATOM 691 C CA . PHE A 1 87 ? -11.496 -2.866 23.157 1.00 66.25 87 PHE A CA 1
ATOM 692 C C . PHE A 1 87 ? -10.811 -1.844 22.252 1.00 66.25 87 PHE A C 1
ATOM 694 O O . PHE A 1 87 ? -11.340 -0.772 21.956 1.00 66.25 87 PHE A O 1
ATOM 701 N N . ARG A 1 88 ? -9.584 -2.170 21.842 1.00 76.94 88 ARG A N 1
ATOM 702 C CA . ARG A 1 88 ? -8.801 -1.344 20.928 1.00 76.94 88 ARG A CA 1
ATOM 703 C C . ARG A 1 88 ? -9.145 -1.730 19.496 1.00 76.94 88 ARG A C 1
ATOM 705 O O . ARG A 1 88 ? -8.608 -2.697 18.963 1.00 76.94 88 ARG A O 1
ATOM 712 N N . THR A 1 89 ? -10.080 -1.000 18.908 1.00 80.94 89 THR A N 1
ATOM 713 C CA . THR A 1 89 ? -10.630 -1.256 17.566 1.00 80.94 89 THR A CA 1
ATOM 714 C C . THR A 1 89 ? -10.487 -0.056 16.633 1.00 80.94 89 THR A C 1
ATOM 716 O O . THR A 1 89 ? -11.007 -0.075 15.523 1.00 80.94 89 THR A O 1
ATOM 719 N N . TYR A 1 90 ? -9.770 0.981 17.068 1.00 86.62 90 TYR A N 1
ATOM 720 C CA . TYR A 1 90 ? -9.527 2.199 16.306 1.00 86.62 90 TYR A CA 1
ATOM 721 C C . TYR A 1 90 ? -8.025 2.400 16.097 1.00 86.62 90 TYR A C 1
ATOM 723 O O . TYR A 1 90 ? -7.225 2.045 16.962 1.00 86.62 90 TYR A O 1
ATOM 731 N N . LEU A 1 91 ? -7.622 2.971 14.964 1.00 90.06 91 LEU A N 1
ATOM 732 C CA . LEU A 1 91 ? -6.229 3.339 14.714 1.00 90.06 91 LEU A CA 1
ATOM 733 C C . LEU A 1 91 ? -6.012 4.816 15.022 1.00 90.06 91 LEU A C 1
ATOM 735 O O . LEU A 1 91 ? -6.753 5.679 14.571 1.00 90.06 91 LEU A O 1
ATOM 739 N N . SER A 1 92 ? -4.944 5.115 15.757 1.00 89.62 92 SER A N 1
ATOM 740 C CA . SER A 1 92 ? -4.468 6.499 15.874 1.00 89.62 92 SER A CA 1
ATOM 741 C C . SER A 1 92 ? -4.077 7.071 14.502 1.00 89.62 92 SER A C 1
ATOM 743 O O . SER A 1 92 ? -3.710 6.322 13.595 1.00 89.62 92 SER A O 1
ATOM 745 N N . GLU A 1 93 ? -4.053 8.400 14.354 1.00 91.38 93 GLU A N 1
ATOM 746 C CA . GLU A 1 93 ? -3.552 9.059 13.131 1.00 91.38 93 GLU A CA 1
ATOM 747 C C . GLU A 1 93 ? -2.129 8.609 12.777 1.00 91.38 93 GLU A C 1
ATOM 749 O O . GLU A 1 93 ? -1.816 8.298 11.626 1.00 91.38 93 GLU A O 1
ATOM 754 N N . LYS A 1 94 ? -1.277 8.471 13.799 1.00 93.06 94 LYS A N 1
ATOM 755 C CA . LYS A 1 94 ? 0.058 7.884 13.658 1.00 93.06 94 LYS A CA 1
ATOM 756 C C . LYS A 1 94 ? -0.011 6.456 13.107 1.00 93.06 94 LYS A C 1
ATOM 758 O O . LYS A 1 94 ? 0.780 6.111 12.235 1.00 93.06 94 LYS A O 1
ATOM 763 N N . GLY A 1 95 ? -0.958 5.648 13.580 1.00 92.75 95 GLY A N 1
ATOM 764 C CA . GLY A 1 95 ? -1.204 4.294 13.089 1.00 92.75 95 GLY A CA 1
ATOM 765 C C . GLY A 1 95 ? -1.577 4.245 11.613 1.00 92.75 95 GLY A C 1
ATOM 766 O O . GLY A 1 95 ? -0.963 3.489 10.860 1.00 92.75 95 GLY A O 1
ATOM 767 N N . HIS A 1 96 ? -2.515 5.094 11.187 1.00 94.06 96 HIS A N 1
ATOM 768 C CA . HIS A 1 96 ? -2.866 5.239 9.773 1.00 94.06 96 HIS A CA 1
ATOM 769 C C . HIS A 1 96 ? -1.633 5.558 8.923 1.00 94.06 96 HIS A C 1
ATOM 771 O O . HIS A 1 96 ? -1.359 4.862 7.946 1.00 94.06 96 HIS A O 1
ATOM 777 N N . ASN A 1 97 ? -0.838 6.545 9.341 1.00 95.62 97 AS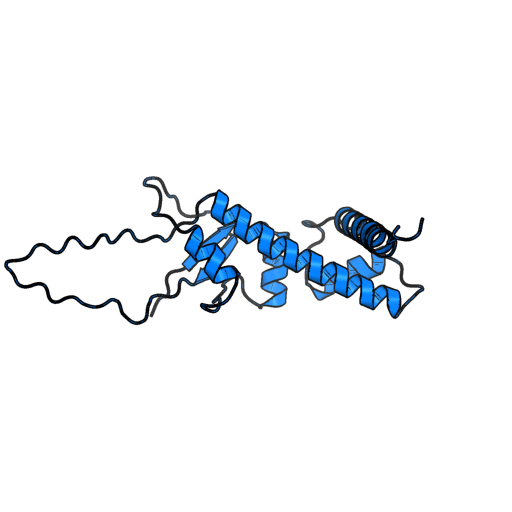N A N 1
ATOM 778 C CA . ASN A 1 97 ? 0.354 6.969 8.610 1.00 95.62 97 ASN A CA 1
ATOM 779 C C . ASN A 1 97 ? 1.424 5.875 8.523 1.00 95.62 97 ASN A C 1
ATOM 781 O O . ASN A 1 97 ? 2.006 5.672 7.460 1.00 95.62 97 ASN A O 1
ATOM 785 N N . VAL A 1 98 ? 1.681 5.144 9.609 1.00 96.25 98 VAL A N 1
ATOM 786 C CA . VAL A 1 98 ? 2.691 4.074 9.626 1.00 96.25 98 VAL A CA 1
ATOM 787 C C . VAL A 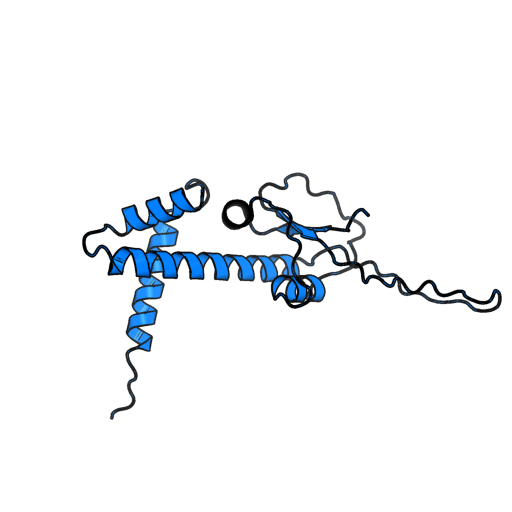1 98 ? 2.302 2.922 8.695 1.00 96.25 98 VAL A C 1
ATOM 789 O O . VAL A 1 98 ? 3.144 2.438 7.935 1.00 96.25 98 VAL A O 1
ATOM 792 N N . ILE A 1 99 ? 1.033 2.508 8.709 1.00 95.56 99 ILE A N 1
ATOM 793 C CA . ILE A 1 99 ? 0.541 1.435 7.835 1.00 95.56 99 ILE A CA 1
ATOM 794 C C . ILE A 1 99 ? 0.514 1.902 6.374 1.00 95.56 99 ILE A C 1
ATOM 796 O O . ILE A 1 99 ? 0.983 1.182 5.494 1.00 95.56 99 ILE A O 1
ATOM 800 N N . LYS A 1 100 ? 0.054 3.131 6.109 1.00 95.75 100 LYS A N 1
ATOM 801 C CA . LYS A 1 100 ? 0.119 3.751 4.779 1.00 95.75 100 LYS A CA 1
ATOM 802 C C . LYS A 1 100 ? 1.548 3.746 4.228 1.00 95.75 100 LYS A C 1
ATOM 804 O O . LYS A 1 100 ? 1.781 3.232 3.137 1.00 95.75 100 LYS A O 1
ATOM 809 N N . LEU A 1 101 ? 2.514 4.241 5.003 1.00 95.69 101 LEU A N 1
ATOM 810 C CA . LEU A 1 101 ? 3.929 4.276 4.617 1.00 95.69 101 LEU A CA 1
ATOM 811 C C . LEU A 1 101 ? 4.491 2.881 4.327 1.00 95.69 101 LEU A C 1
ATOM 813 O O . LEU A 1 101 ? 5.354 2.730 3.461 1.00 95.69 101 LEU A O 1
ATOM 817 N N . HIS A 1 102 ? 4.034 1.857 5.049 1.00 96.00 102 HIS A N 1
ATOM 818 C CA . HIS A 1 102 ? 4.429 0.479 4.785 1.00 96.00 102 HIS A CA 1
ATOM 819 C C . HIS A 1 102 ? 3.982 0.025 3.389 1.00 96.00 102 HIS A C 1
ATOM 821 O O . HIS A 1 102 ? 4.811 -0.462 2.619 1.00 96.00 102 HIS A O 1
ATOM 827 N N . PHE A 1 103 ? 2.717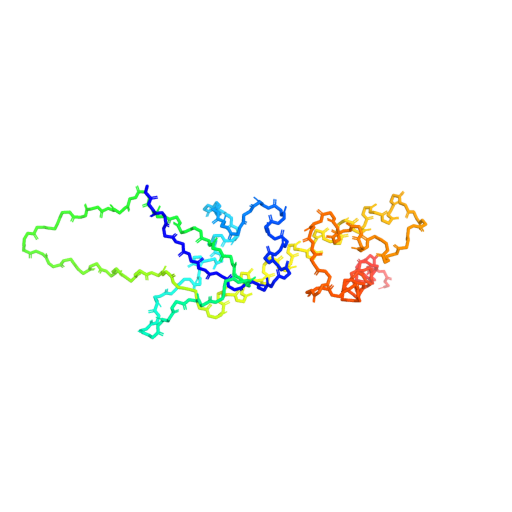 0.242 3.028 1.00 95.25 103 PHE A N 1
ATOM 828 C CA . PHE A 1 103 ? 2.214 -0.116 1.701 1.00 95.25 103 PHE A CA 1
ATOM 829 C C . PHE A 1 103 ? 2.802 0.750 0.582 1.00 95.25 103 PHE A C 1
ATOM 831 O O . PHE A 1 103 ? 3.149 0.222 -0.469 1.00 95.25 103 PHE A O 1
ATOM 838 N N . GLU A 1 104 ? 3.021 2.048 0.808 1.00 94.00 104 GLU 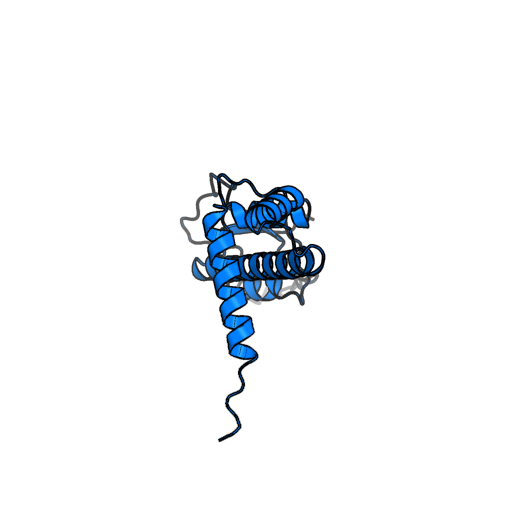A N 1
ATOM 839 C CA . GLU A 1 104 ? 3.719 2.907 -0.159 1.00 94.00 104 GLU A CA 1
ATOM 840 C C . GLU A 1 104 ? 5.141 2.409 -0.450 1.00 94.00 104 GLU A C 1
ATOM 842 O O . GLU A 1 104 ? 5.596 2.436 -1.596 1.00 94.00 104 GLU A O 1
ATOM 847 N N . LYS A 1 105 ? 5.858 1.931 0.576 1.00 94.06 105 LYS A N 1
ATOM 848 C CA . LYS A 1 105 ? 7.180 1.315 0.397 1.00 94.06 105 LYS A CA 1
ATOM 849 C C . LYS A 1 105 ? 7.095 0.029 -0.420 1.00 94.06 105 LYS A C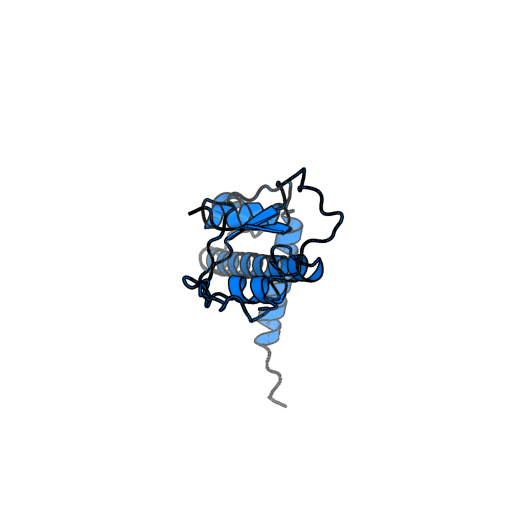 1
ATOM 851 O O . LYS A 1 105 ? 7.947 -0.170 -1.283 1.00 94.06 105 LYS A O 1
ATOM 856 N N . GLN A 1 106 ? 6.088 -0.812 -0.177 1.00 93.81 106 GLN A N 1
ATOM 857 C CA . GLN A 1 106 ? 5.873 -2.026 -0.971 1.00 93.81 106 GLN A CA 1
ATOM 858 C C . GLN A 1 106 ? 5.576 -1.697 -2.438 1.00 93.81 106 GLN A C 1
ATOM 860 O O . GLN A 1 106 ? 6.266 -2.212 -3.315 1.00 93.81 106 GLN A O 1
ATOM 865 N N . LEU A 1 107 ? 4.639 -0.778 -2.699 1.00 93.31 107 LEU A N 1
ATOM 866 C CA . LEU A 1 107 ? 4.307 -0.303 -4.045 1.00 93.31 107 LEU A CA 1
ATOM 867 C C . LEU A 1 107 ? 5.559 0.197 -4.777 1.00 93.31 107 LEU A C 1
ATOM 869 O O . LEU A 1 107 ? 5.855 -0.253 -5.880 1.00 93.31 107 LEU A O 1
ATOM 873 N N . LYS A 1 108 ? 6.345 1.078 -4.144 1.00 92.88 108 LYS A N 1
ATOM 874 C CA . LYS A 1 108 ? 7.594 1.590 -4.734 1.00 92.88 108 LYS A CA 1
ATOM 875 C C . LYS A 1 108 ? 8.611 0.485 -4.997 1.00 92.88 108 LYS A C 1
ATOM 877 O O . LYS A 1 108 ? 9.300 0.525 -6.011 1.00 92.88 108 LYS A O 1
ATOM 882 N N . SER A 1 109 ? 8.733 -0.482 -4.090 1.00 93.69 109 SER A N 1
ATOM 883 C CA . SER A 1 109 ? 9.637 -1.622 -4.258 1.00 93.69 109 SER A CA 1
ATOM 884 C C . SER A 1 109 ? 9.253 -2.453 -5.483 1.00 93.69 109 SER A C 1
ATOM 886 O O . SER A 1 109 ? 10.108 -2.752 -6.313 1.00 93.69 109 SER A O 1
ATOM 888 N N . ILE A 1 110 ? 7.967 -2.773 -5.624 1.00 94.12 110 ILE A N 1
ATOM 889 C CA . ILE A 1 110 ? 7.437 -3.560 -6.742 1.00 94.12 110 ILE A CA 1
ATOM 890 C C . ILE A 1 110 ? 7.587 -2.793 -8.056 1.00 94.12 110 ILE A C 1
ATOM 892 O O . ILE A 1 110 ? 8.143 -3.338 -9.006 1.00 94.12 110 ILE A O 1
ATOM 896 N N . PHE A 1 111 ? 7.233 -1.507 -8.076 1.00 94.50 111 PHE A N 1
ATOM 897 C CA . PHE A 1 111 ? 7.450 -0.628 -9.226 1.00 94.50 111 PHE A CA 1
ATOM 898 C C . PHE A 1 111 ? 8.916 -0.612 -9.684 1.00 94.50 111 PHE A C 1
ATOM 900 O O . PHE A 1 111 ? 9.214 -0.802 -10.860 1.00 94.50 111 PHE A O 1
ATOM 907 N N . ARG A 1 112 ? 9.869 -0.431 -8.764 1.00 94.38 112 ARG A N 1
ATOM 908 C CA . ARG A 1 112 ? 11.302 -0.381 -9.107 1.00 94.38 112 ARG A CA 1
ATOM 909 C C . ARG A 1 112 ? 11.826 -1.719 -9.620 1.00 94.38 112 ARG A C 1
ATOM 911 O O . ARG A 1 112 ? 12.664 -1.730 -10.522 1.00 94.38 112 ARG A O 1
ATOM 918 N N . ASN A 1 113 ? 11.348 -2.827 -9.059 1.00 93.56 113 ASN A N 1
ATOM 919 C CA . ASN A 1 113 ? 11.699 -4.165 -9.528 1.00 93.56 113 ASN A CA 1
ATOM 920 C C . ASN A 1 113 ? 11.154 -4.407 -10.938 1.00 93.56 113 ASN A C 1
ATOM 922 O O . ASN A 1 113 ? 11.911 -4.841 -11.804 1.00 93.56 113 ASN A O 1
ATOM 926 N N . TYR A 1 114 ? 9.894 -4.036 -11.184 1.00 94.56 114 TYR A N 1
ATOM 927 C CA . TYR A 1 114 ? 9.279 -4.084 -12.508 1.00 94.56 114 TYR A CA 1
ATOM 928 C C . TYR A 1 114 ? 10.085 -3.275 -13.525 1.00 94.56 114 TYR A C 1
ATOM 930 O O . TYR A 1 114 ? 10.533 -3.815 -14.530 1.00 94.56 114 TYR A O 1
ATOM 938 N N . MET A 1 115 ? 10.360 -2.003 -13.224 1.00 93.94 115 MET A N 1
ATOM 939 C CA . MET A 1 115 ? 11.126 -1.117 -14.105 1.00 93.94 115 MET A CA 1
ATOM 940 C C . MET A 1 115 ? 12.527 -1.658 -14.396 1.00 93.94 115 MET A C 1
ATOM 942 O O . MET A 1 115 ? 12.994 -1.581 -15.529 1.00 93.94 115 MET A O 1
ATOM 946 N N . THR A 1 116 ? 13.190 -2.235 -13.389 1.00 92.00 116 THR A N 1
ATOM 947 C CA . THR A 1 116 ? 14.506 -2.863 -13.568 1.00 92.00 116 THR A CA 1
ATOM 948 C C . THR A 1 116 ? 14.420 -4.047 -14.528 1.00 92.00 116 THR A C 1
ATOM 950 O O . THR A 1 116 ? 15.232 -4.132 -15.441 1.00 92.00 116 THR A O 1
ATOM 953 N N . GLY A 1 117 ? 13.436 -4.936 -14.361 1.00 91.50 117 GLY A N 1
ATOM 954 C CA . GLY A 1 117 ? 13.238 -6.069 -15.269 1.00 91.50 117 GLY A CA 1
ATOM 955 C C . GLY A 1 117 ? 12.867 -5.625 -16.685 1.00 91.50 117 GLY A C 1
ATOM 956 O O . GLY A 1 117 ? 13.467 -6.078 -17.654 1.00 91.50 117 GLY A O 1
ATOM 957 N N . CYS A 1 118 ? 11.930 -4.686 -16.802 1.00 91.44 118 CYS A N 1
ATOM 958 C CA . CYS A 1 118 ? 11.421 -4.190 -18.075 1.00 91.44 118 CYS A CA 1
ATOM 959 C C . CYS A 1 118 ? 12.522 -3.530 -18.920 1.00 91.44 118 CYS A C 1
ATOM 961 O O . CYS A 1 118 ? 12.685 -3.879 -20.088 1.00 91.44 118 CYS A O 1
ATOM 963 N N . ILE A 1 119 ? 13.316 -2.637 -18.314 1.00 89.75 119 ILE A N 1
ATOM 964 C CA . ILE A 1 119 ? 14.394 -1.908 -19.001 1.00 89.75 119 ILE A CA 1
ATOM 965 C C . ILE A 1 119 ? 15.586 -2.821 -19.311 1.00 89.75 119 ILE A C 1
ATOM 967 O O . ILE A 1 119 ? 16.186 -2.687 -20.372 1.00 89.75 119 ILE A O 1
ATOM 971 N N . ASN A 1 120 ? 15.933 -3.755 -18.420 1.00 87.06 120 ASN A N 1
ATOM 972 C CA . ASN A 1 120 ? 17.050 -4.670 -18.671 1.00 87.06 120 ASN A CA 1
ATOM 973 C C . ASN A 1 120 ? 16.750 -5.653 -19.809 1.00 87.06 120 ASN A C 1
ATOM 975 O O . ASN A 1 120 ? 17.656 -6.007 -20.556 1.00 87.06 120 ASN A O 1
ATOM 979 N N . ASN A 1 121 ? 15.495 -6.091 -19.934 1.00 88.81 121 ASN A N 1
ATOM 980 C CA . ASN A 1 121 ? 15.091 -7.047 -20.963 1.00 88.81 121 ASN A CA 1
ATOM 981 C C . ASN A 1 121 ? 14.776 -6.372 -22.307 1.00 88.81 121 ASN A C 1
ATOM 983 O O . ASN A 1 121 ? 14.843 -7.029 -23.339 1.00 88.81 121 ASN A O 1
ATOM 987 N N . ASN A 1 122 ? 14.435 -5.078 -22.300 1.00 89.81 122 ASN A N 1
ATOM 988 C CA . ASN A 1 122 ? 14.072 -4.316 -23.494 1.00 89.81 122 ASN A CA 1
ATOM 989 C C . ASN A 1 122 ? 14.800 -2.961 -23.486 1.00 89.81 122 ASN A C 1
ATOM 991 O O . ASN A 1 122 ? 14.222 -1.965 -23.044 1.00 89.81 122 ASN A O 1
ATOM 995 N N . PRO A 1 123 ? 16.057 -2.887 -23.955 1.00 81.75 123 PRO A N 1
ATOM 996 C CA . PRO A 1 123 ? 16.864 -1.668 -23.861 1.00 81.75 123 PRO A CA 1
ATOM 997 C C . PRO A 1 123 ? 16.266 -0.469 -24.618 1.00 81.75 123 PRO A C 1
ATOM 999 O O . PRO A 1 123 ? 16.499 0.674 -24.227 1.00 81.75 123 PRO A O 1
ATOM 1002 N N . ASP A 1 124 ? 15.445 -0.720 -25.641 1.00 88.50 124 ASP A N 1
ATOM 1003 C CA . ASP A 1 124 ? 14.810 0.320 -26.459 1.00 88.50 124 ASP A CA 1
ATOM 1004 C C . ASP A 1 124 ? 13.473 0.826 -25.891 1.00 88.50 124 ASP A C 1
ATOM 1006 O O . ASP A 1 124 ? 12.872 1.761 -26.434 1.00 88.50 124 ASP A O 1
ATOM 1010 N N . ILE A 1 125 ? 12.972 0.234 -24.796 1.00 91.44 125 ILE A N 1
ATOM 1011 C CA . ILE A 1 125 ? 11.687 0.653 -24.236 1.00 91.44 125 ILE A CA 1
ATOM 1012 C C . ILE A 1 125 ? 11.788 2.057 -23.635 1.00 91.44 125 ILE A C 1
ATOM 1014 O O . ILE A 1 125 ? 12.639 2.374 -22.799 1.00 91.44 125 ILE A O 1
ATOM 1018 N N . LYS A 1 126 ? 10.856 2.928 -24.026 1.00 91.69 126 LYS A N 1
ATOM 1019 C CA . LYS A 1 126 ? 10.728 4.246 -23.406 1.00 91.69 126 LYS A CA 1
ATOM 1020 C C . LYS A 1 126 ? 10.256 4.079 -21.961 1.00 91.69 126 LYS A C 1
ATOM 1022 O O . LYS A 1 126 ? 9.288 3.376 -21.689 1.00 91.69 126 LYS A O 1
ATOM 1027 N N . ILE A 1 127 ? 10.882 4.814 -21.036 1.00 90.88 127 ILE A N 1
ATOM 1028 C CA . ILE A 1 127 ? 10.514 4.826 -19.604 1.00 90.88 127 ILE A CA 1
ATOM 1029 C C . ILE A 1 127 ? 9.019 5.112 -19.403 1.00 90.88 127 ILE A C 1
ATOM 1031 O O . ILE A 1 127 ? 8.405 4.528 -18.520 1.00 90.88 127 ILE A O 1
ATOM 1035 N N . ILE A 1 128 ? 8.441 6.007 -20.211 1.00 90.94 128 ILE A N 1
ATOM 1036 C CA . ILE A 1 128 ? 7.016 6.359 -20.137 1.00 90.94 128 ILE A CA 1
ATOM 1037 C C . ILE A 1 128 ? 6.149 5.136 -20.447 1.00 90.94 128 ILE A C 1
ATOM 1039 O O . ILE A 1 128 ? 5.292 4.796 -19.644 1.00 90.94 128 ILE A O 1
ATOM 1043 N N . THR A 1 129 ? 6.451 4.420 -21.531 1.00 91.38 129 THR A N 1
ATOM 1044 C CA . THR A 1 129 ? 5.750 3.189 -21.916 1.00 91.38 129 THR A CA 1
ATOM 1045 C C . THR A 1 129 ? 5.874 2.109 -20.843 1.00 91.38 129 THR A C 1
ATOM 1047 O O . THR A 1 129 ? 4.894 1.453 -20.513 1.00 91.38 129 THR A O 1
ATOM 1050 N N . ALA A 1 130 ? 7.048 1.955 -20.223 1.00 91.88 130 ALA A N 1
ATOM 1051 C CA . ALA A 1 130 ? 7.215 1.021 -19.108 1.00 91.88 130 ALA A CA 1
ATOM 1052 C C . ALA A 1 130 ? 6.353 1.403 -17.885 1.00 91.88 130 ALA A C 1
ATOM 1054 O O . ALA A 1 130 ? 5.783 0.533 -17.231 1.00 91.88 130 ALA A O 1
ATOM 1055 N N . ILE A 1 131 ? 6.219 2.701 -17.585 1.00 92.50 131 ILE A N 1
ATOM 1056 C CA . ILE A 1 131 ? 5.346 3.193 -16.509 1.00 92.50 131 ILE A CA 1
ATOM 1057 C C . ILE A 1 131 ? 3.868 2.950 -16.844 1.00 92.50 131 ILE A C 1
ATOM 1059 O O . ILE A 1 131 ? 3.116 2.507 -15.981 1.00 92.50 131 ILE A O 1
ATOM 1063 N N . GLU A 1 132 ? 3.453 3.219 -18.080 1.00 91.31 132 GLU A N 1
ATOM 1064 C CA . GLU A 1 132 ? 2.084 2.976 -18.548 1.00 91.31 132 GLU A CA 1
ATOM 1065 C C . GLU A 1 132 ? 1.724 1.491 -18.473 1.00 91.31 132 GLU A C 1
ATOM 1067 O O . GLU A 1 132 ? 0.663 1.149 -17.950 1.00 91.31 132 GLU A O 1
ATOM 1072 N N . ASN A 1 133 ? 2.637 0.610 -18.892 1.00 91.62 133 ASN A N 1
ATOM 1073 C CA . ASN A 1 133 ? 2.461 -0.836 -18.780 1.00 91.62 133 ASN A CA 1
ATOM 1074 C C . ASN A 1 133 ? 2.312 -1.265 -17.318 1.00 91.62 133 ASN A C 1
ATOM 1076 O O . ASN A 1 133 ? 1.365 -1.974 -16.990 1.00 91.62 133 ASN A O 1
ATOM 1080 N N . PHE A 1 134 ? 3.170 -0.767 -16.421 1.00 92.81 134 PHE A N 1
ATOM 1081 C CA . PHE A 1 134 ? 3.052 -1.035 -14.986 1.00 92.81 134 PHE A CA 1
ATOM 1082 C C . PHE A 1 134 ? 1.685 -0.609 -14.430 1.00 92.81 134 PHE A C 1
ATOM 1084 O O . PHE A 1 134 ? 1.025 -1.376 -13.729 1.00 92.81 134 PHE A O 1
ATOM 1091 N N . CYS A 1 135 ? 1.244 0.612 -14.744 1.00 91.19 135 CYS A N 1
ATOM 1092 C CA . CYS A 1 135 ? -0.052 1.119 -14.301 1.00 91.19 135 CYS A CA 1
ATOM 1093 C C . CYS A 1 135 ? -1.210 0.283 -14.860 1.00 91.19 135 CYS A C 1
ATOM 1095 O O . CYS A 1 135 ? -2.138 -0.027 -14.117 1.00 91.19 135 CYS A O 1
ATOM 1097 N N . SER A 1 136 ? -1.135 -0.127 -16.127 1.00 90.56 136 SER A N 1
ATOM 1098 C CA . SER A 1 136 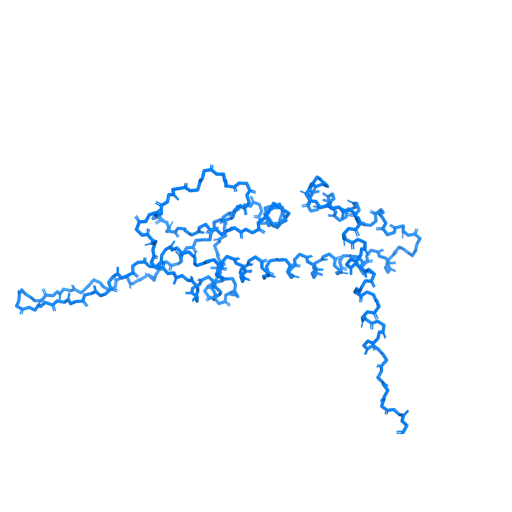? -2.138 -0.981 -16.766 1.00 90.56 136 SER A CA 1
ATOM 1099 C C . SER A 1 136 ? -2.202 -2.371 -16.123 1.00 90.56 136 SER A C 1
ATOM 1101 O O . SER A 1 136 ? -3.281 -2.832 -15.751 1.00 90.56 136 SER A O 1
ATOM 1103 N N . GLU A 1 137 ? -1.055 -3.027 -15.928 1.00 90.31 137 GLU A N 1
ATOM 1104 C CA . GLU A 1 137 ? -0.959 -4.358 -15.309 1.00 90.31 137 GLU A CA 1
ATOM 1105 C C . GLU A 1 137 ? -1.501 -4.366 -13.873 1.00 90.31 137 GLU A C 1
ATOM 1107 O O . GLU A 1 137 ? -2.230 -5.277 -13.478 1.00 90.31 137 GLU A O 1
ATOM 1112 N N . HIS A 1 138 ? -1.208 -3.314 -13.105 1.00 88.88 138 HIS A N 1
ATOM 1113 C CA . HIS A 1 138 ? -1.674 -3.160 -11.728 1.00 88.88 138 HIS A CA 1
ATOM 1114 C C . HIS A 1 138 ? -3.007 -2.412 -11.599 1.00 88.88 138 HIS A C 1
ATOM 1116 O O . HIS A 1 138 ? -3.411 -2.111 -10.473 1.00 88.88 138 HIS A O 1
ATOM 1122 N N . LYS A 1 139 ? -3.701 -2.126 -12.711 1.00 88.38 139 LYS A N 1
ATOM 1123 C CA . LYS A 1 139 ? -4.997 -1.422 -12.747 1.00 88.38 139 LYS A CA 1
ATOM 1124 C C . LYS A 1 139 ? -5.001 -0.126 -11.918 1.00 88.38 139 LYS A C 1
ATOM 1126 O O . LYS A 1 139 ? -5.954 0.147 -11.192 1.00 88.38 139 LYS A O 1
ATOM 1131 N N . LEU A 1 140 ? -3.910 0.636 -11.989 1.00 87.62 140 LEU A N 1
ATOM 1132 C CA . LEU A 1 140 ? -3.753 1.912 -11.294 1.00 87.62 140 LEU A CA 1
ATOM 1133 C C . LEU A 1 140 ? -4.312 3.037 -12.158 1.00 87.62 140 LEU A C 1
ATOM 1135 O O . LEU A 1 140 ? -3.893 3.211 -13.305 1.00 87.62 140 LEU A O 1
ATOM 1139 N N . THR A 1 141 ? -5.222 3.827 -11.598 1.00 82.69 141 THR A N 1
ATOM 1140 C CA . THR A 1 141 ? -5.840 4.932 -12.327 1.00 82.69 141 THR A CA 1
ATOM 1141 C C . THR A 1 141 ? -4.866 6.109 -12.392 1.00 82.69 141 THR A C 1
ATOM 1143 O O . THR A 1 141 ? -4.418 6.622 -11.361 1.00 82.69 141 THR A O 1
ATOM 1146 N N . MET A 1 142 ? -4.561 6.582 -13.604 1.00 69.56 142 MET A N 1
ATOM 1147 C CA . MET A 1 142 ? -3.658 7.726 -13.822 1.00 69.56 142 MET A CA 1
ATOM 1148 C C . MET A 1 142 ? -4.202 9.053 -13.264 1.00 69.56 142 MET A C 1
ATOM 1150 O O . MET A 1 142 ? -3.440 9.996 -13.071 1.00 69.56 142 MET A O 1
ATOM 1154 N N . ASP A 1 143 ? -5.492 9.115 -12.927 1.00 72.56 143 ASP A N 1
ATOM 1155 C CA . ASP A 1 143 ? -6.107 10.267 -12.255 1.00 72.56 143 ASP A CA 1
ATOM 1156 C C . ASP A 1 143 ? -5.532 10.491 -10.850 1.00 72.56 143 ASP A C 1
ATOM 1158 O O . ASP A 1 143 ? -5.472 11.617 -10.356 1.00 72.56 143 ASP A O 1
ATOM 1162 N N . ASN A 1 144 ? -5.092 9.409 -10.199 1.00 65.00 144 ASN A N 1
ATOM 1163 C CA . ASN A 1 144 ? -4.583 9.437 -8.833 1.00 65.00 144 ASN A CA 1
ATOM 1164 C C . ASN A 1 144 ? -3.048 9.411 -8.784 1.00 65.00 144 ASN A C 1
ATOM 1166 O O . ASN A 1 144 ? -2.473 9.882 -7.803 1.00 65.00 144 ASN A O 1
ATOM 1170 N N . ILE A 1 145 ? -2.373 8.885 -9.815 1.00 73.62 145 ILE A N 1
ATOM 1171 C CA . ILE A 1 145 ? -0.909 8.836 -9.909 1.00 73.62 145 ILE A CA 1
ATOM 1172 C C . ILE A 1 145 ? -0.419 9.466 -11.212 1.00 73.62 145 ILE A C 1
ATOM 1174 O O . ILE A 1 145 ? -0.708 8.978 -12.298 1.00 73.62 145 ILE A O 1
ATOM 1178 N N . SER A 1 146 ? 0.389 10.527 -11.122 1.00 76.00 146 SER A N 1
ATOM 1179 C CA . SER A 1 146 ? 0.971 11.099 -12.335 1.00 76.00 146 SER A CA 1
ATOM 1180 C C . SER A 1 146 ? 2.178 10.282 -12.800 1.00 76.00 146 SER A C 1
ATOM 1182 O O . SER A 1 146 ? 3.065 9.927 -12.014 1.00 76.00 146 SER A O 1
ATOM 1184 N N . VAL A 1 147 ? 2.258 10.040 -14.111 1.00 80.88 147 VAL A N 1
ATOM 1185 C CA . VAL A 1 147 ? 3.432 9.439 -14.769 1.00 80.88 147 VAL A CA 1
ATOM 1186 C C . VAL A 1 147 ? 4.714 10.179 -14.374 1.00 80.88 147 VAL A C 1
ATOM 1188 O O . VAL A 1 147 ? 5.761 9.569 -14.160 1.00 80.88 147 VAL A O 1
ATOM 1191 N N . GLU A 1 148 ? 4.636 11.500 -14.192 1.00 84.12 148 GLU A N 1
ATOM 1192 C CA . GLU A 1 148 ? 5.757 12.314 -13.728 1.00 84.12 148 GLU A CA 1
ATOM 1193 C C . GLU A 1 148 ? 6.253 11.941 -12.328 1.00 84.12 148 GLU A C 1
ATOM 1195 O O . GLU A 1 148 ? 7.463 11.964 -12.085 1.00 84.12 148 GLU A O 1
ATOM 1200 N N . MET A 1 149 ? 5.357 11.599 -11.397 1.00 85.81 149 MET A N 1
ATOM 1201 C CA . MET A 1 149 ? 5.737 11.175 -10.048 1.00 85.81 149 MET A CA 1
ATOM 1202 C C . MET A 1 149 ? 6.508 9.855 -10.078 1.00 85.81 149 MET A C 1
ATOM 1204 O O . MET A 1 149 ? 7.572 9.759 -9.461 1.00 85.81 149 MET A O 1
ATOM 1208 N N . LEU A 1 150 ? 6.020 8.868 -10.833 1.00 88.69 150 LEU A N 1
ATOM 1209 C CA . LEU A 1 150 ? 6.695 7.577 -11.006 1.00 88.69 150 LEU A CA 1
ATOM 1210 C C . LEU A 1 150 ? 8.032 7.728 -11.735 1.00 88.69 150 LEU A C 1
ATOM 1212 O O . LEU A 1 150 ? 9.044 7.167 -11.313 1.00 88.69 150 LEU A O 1
ATOM 1216 N N . LYS A 1 151 ? 8.073 8.576 -12.766 1.00 90.94 151 LYS A N 1
ATOM 1217 C CA . LYS A 1 151 ? 9.299 8.933 -13.486 1.00 90.94 151 LYS A CA 1
ATOM 1218 C C . LYS A 1 151 ? 10.337 9.554 -12.544 1.00 90.94 151 LYS A C 1
ATOM 1220 O O . LYS A 1 151 ? 11.495 9.135 -12.548 1.00 90.94 151 LYS A O 1
ATOM 1225 N N . LYS A 1 152 ? 9.940 10.511 -11.695 1.00 90.94 152 LYS A N 1
ATOM 1226 C CA . LYS A 1 152 ? 10.820 11.122 -10.679 1.00 90.94 152 LYS A CA 1
ATOM 1227 C C . LYS A 1 152 ? 11.324 10.091 -9.661 1.00 90.94 152 LYS A C 1
ATOM 1229 O O . LYS A 1 152 ? 12.510 10.119 -9.331 1.00 90.94 152 LYS A O 1
ATOM 1234 N N . ASP A 1 153 ? 10.468 9.188 -9.171 1.00 90.88 153 ASP A N 1
ATOM 1235 C CA . ASP A 1 153 ? 10.888 8.119 -8.246 1.00 90.88 153 ASP A CA 1
ATOM 1236 C C . ASP A 1 153 ? 11.910 7.177 -8.898 1.00 90.88 153 ASP A C 1
ATOM 1238 O O . ASP A 1 153 ? 12.950 6.895 -8.299 1.00 90.88 153 ASP A O 1
ATOM 1242 N N . TRP A 1 154 ? 11.670 6.777 -10.151 1.00 92.62 154 TRP A N 1
ATOM 1243 C CA . TRP A 1 154 ? 12.573 5.913 -10.911 1.00 92.62 154 TRP A CA 1
ATOM 1244 C C . TRP A 1 154 ? 13.959 6.535 -11.106 1.00 92.62 154 TRP A C 1
ATOM 1246 O O . TRP A 1 154 ? 14.971 5.900 -10.803 1.00 92.62 154 TRP A O 1
ATOM 1256 N N . TYR A 1 155 ? 14.036 7.797 -11.544 1.00 91.31 155 TYR A N 1
ATOM 1257 C CA . TYR A 1 155 ? 15.330 8.464 -11.715 1.00 91.31 155 TYR A CA 1
ATOM 1258 C C . TYR A 1 155 ? 16.098 8.595 -10.399 1.00 91.31 155 TYR A C 1
ATOM 1260 O O . TYR A 1 155 ? 17.298 8.318 -10.368 1.00 91.31 155 TYR A O 1
ATOM 1268 N N . ARG A 1 156 ? 15.419 8.954 -9.301 1.00 90.25 156 ARG A N 1
ATOM 1269 C CA . ARG A 1 156 ? 16.038 9.012 -7.965 1.00 90.25 156 ARG A CA 1
ATOM 1270 C C . ARG A 1 156 ? 16.570 7.648 -7.535 1.00 90.25 156 ARG A C 1
ATOM 1272 O O . ARG A 1 156 ? 17.678 7.557 -7.012 1.00 90.25 156 ARG A O 1
ATOM 1279 N N . TYR A 1 157 ? 15.801 6.586 -7.767 1.00 90.69 157 TYR A N 1
ATOM 1280 C CA . TYR A 1 157 ? 16.235 5.222 -7.480 1.00 90.69 157 TYR A CA 1
ATOM 1281 C C . TYR A 1 157 ? 17.485 4.844 -8.283 1.00 90.69 157 TYR A C 1
ATOM 1283 O O . TYR A 1 157 ? 18.444 4.336 -7.700 1.00 90.69 157 TYR A O 1
ATOM 1291 N N . ARG A 1 158 ? 17.510 5.146 -9.587 1.00 88.12 158 ARG A N 1
ATOM 1292 C CA . ARG A 1 158 ? 18.649 4.849 -10.464 1.00 88.12 158 ARG A CA 1
ATOM 1293 C C . ARG A 1 158 ? 19.921 5.559 -10.002 1.00 88.12 158 ARG A C 1
ATOM 1295 O O . ARG A 1 158 ? 20.941 4.900 -9.843 1.00 88.12 158 ARG A O 1
ATOM 1302 N N . LEU A 1 159 ? 19.840 6.861 -9.716 1.00 85.88 159 LEU A N 1
ATOM 1303 C CA . LEU A 1 159 ? 20.970 7.644 -9.197 1.00 85.88 159 LEU A CA 1
ATOM 1304 C C . LEU A 1 159 ? 21.515 7.057 -7.889 1.00 85.88 159 LEU A C 1
ATOM 1306 O O . LEU A 1 159 ? 22.718 6.852 -7.756 1.00 85.88 159 LEU A O 1
ATOM 1310 N N . ASN A 1 160 ? 20.628 6.712 -6.953 1.00 82.50 160 ASN A N 1
ATOM 1311 C CA . ASN A 1 160 ? 21.026 6.127 -5.672 1.00 82.50 160 ASN A CA 1
ATOM 1312 C C . ASN A 1 160 ? 21.642 4.730 -5.823 1.00 82.50 160 ASN A C 1
ATOM 1314 O O . ASN A 1 160 ? 22.526 4.368 -5.051 1.00 82.50 160 ASN A O 1
ATOM 1318 N N . LYS A 1 161 ? 21.184 3.932 -6.794 1.00 79.44 161 LYS A N 1
ATOM 1319 C CA . LYS A 1 161 ? 21.763 2.615 -7.088 1.00 79.44 161 LYS A CA 1
ATOM 1320 C C . LYS A 1 161 ? 23.176 2.757 -7.657 1.00 79.44 161 LYS A C 1
ATOM 1322 O O . LYS A 1 161 ? 24.074 2.059 -7.204 1.00 79.44 161 LYS A O 1
ATOM 1327 N N . THR A 1 162 ? 23.389 3.705 -8.571 1.00 71.75 162 THR A N 1
ATOM 1328 C CA . THR A 1 162 ? 24.722 4.017 -9.108 1.00 71.75 162 THR A CA 1
ATOM 1329 C C . THR A 1 162 ? 25.661 4.546 -8.021 1.00 71.75 162 THR A C 1
ATOM 1331 O O . THR A 1 162 ? 26.794 4.090 -7.932 1.00 71.75 162 THR A O 1
ATOM 1334 N N . ALA A 1 163 ? 25.181 5.440 -7.148 1.00 72.06 163 ALA A N 1
ATOM 1335 C CA . ALA A 1 163 ? 25.974 5.996 -6.051 1.00 72.06 163 ALA A CA 1
ATOM 1336 C C . ALA A 1 163 ? 26.369 4.943 -5.002 1.00 72.06 163 ALA A C 1
ATOM 1338 O O . ALA A 1 163 ? 27.479 4.982 -4.493 1.00 72.06 163 ALA A O 1
ATOM 1339 N N . LYS A 1 164 ? 25.498 3.967 -4.705 1.00 64.25 164 LYS A N 1
ATOM 1340 C CA . LYS A 1 164 ? 25.819 2.855 -3.789 1.00 64.25 164 LYS A CA 1
ATOM 1341 C C . LYS A 1 164 ? 26.825 1.856 -4.359 1.00 64.25 164 LYS A C 1
ATOM 1343 O O . LYS A 1 164 ? 27.504 1.191 -3.587 1.00 64.25 164 LYS A O 1
ATOM 1348 N N . ASN A 1 165 ? 26.917 1.752 -5.683 1.00 58.69 165 ASN A N 1
ATOM 1349 C CA . ASN A 1 165 ? 27.952 0.959 -6.347 1.00 58.69 165 ASN A CA 1
ATOM 1350 C C . ASN A 1 165 ? 29.307 1.690 -6.387 1.00 58.69 165 ASN A C 1
ATOM 1352 O O . ASN A 1 165 ? 30.318 1.076 -6.713 1.00 58.69 165 ASN A O 1
ATOM 1356 N N . PHE A 1 166 ? 29.339 2.980 -6.040 1.00 48.12 166 PHE A N 1
ATOM 1357 C CA . PHE A 1 166 ? 30.562 3.725 -5.776 1.00 48.12 166 PHE A CA 1
ATOM 1358 C C . PHE A 1 166 ? 30.931 3.539 -4.300 1.00 48.12 166 PHE A C 1
ATOM 1360 O O . PHE A 1 166 ? 30.394 4.204 -3.418 1.00 48.12 166 PHE A O 1
ATOM 1367 N N . CYS A 1 167 ? 31.838 2.605 -4.025 1.00 47.50 167 CYS A N 1
ATOM 1368 C CA . CYS A 1 167 ? 32.500 2.494 -2.730 1.00 47.50 167 CYS A CA 1
ATOM 1369 C C . CYS A 1 167 ? 33.845 3.234 -2.838 1.00 47.50 167 CYS A C 1
ATOM 1371 O O . CYS A 1 167 ? 34.773 2.684 -3.434 1.00 47.50 167 CYS A O 1
ATOM 1373 N N . PRO A 1 168 ? 33.994 4.470 -2.325 1.00 52.50 168 PRO A N 1
ATOM 1374 C CA . PRO A 1 168 ? 35.294 5.120 -2.242 1.00 52.50 168 PRO A CA 1
ATOM 1375 C C . PRO A 1 168 ? 36.030 4.554 -1.020 1.00 52.50 168 PRO A C 1
ATOM 1377 O O . PRO A 1 168 ? 36.116 5.194 0.020 1.00 52.50 168 PRO A O 1
ATOM 1380 N N . LEU A 1 169 ? 36.494 3.309 -1.115 1.00 51.09 169 LEU A N 1
ATOM 1381 C CA . LEU A 1 169 ? 37.403 2.705 -0.132 1.00 51.09 169 LEU A CA 1
ATOM 1382 C C . LEU A 1 169 ? 38.713 2.268 -0.788 1.00 51.09 169 LEU A C 1
ATOM 1384 O O . LEU A 1 169 ? 39.264 1.224 -0.459 1.00 51.09 169 LEU A O 1
ATOM 1388 N N . ILE A 1 170 ? 39.210 3.085 -1.716 1.00 49.84 170 ILE A N 1
ATOM 1389 C CA . ILE A 1 170 ? 40.626 3.107 -2.080 1.00 49.84 170 ILE A CA 1
ATOM 1390 C C . ILE A 1 170 ? 41.017 4.572 -2.280 1.00 49.84 170 ILE A C 1
ATOM 1392 O O . ILE A 1 170 ? 40.733 5.145 -3.331 1.00 49.84 170 ILE A O 1
ATOM 1396 N N . LEU A 1 171 ? 41.606 5.157 -1.239 1.00 38.19 171 LEU A N 1
ATOM 1397 C CA . LEU A 1 171 ? 42.731 6.094 -1.274 1.00 38.19 171 LEU A CA 1
ATOM 1398 C C . LEU A 1 171 ? 43.405 6.046 0.099 1.00 38.19 171 LEU A C 1
ATOM 1400 O O . LEU A 1 171 ? 42.673 6.183 1.105 1.00 38.19 171 LEU A O 1
#

Mean predicted aligned error: 9.58 Å

pLDDT: mean 82.17, std 15.37, range [38.19, 96.25]

Solvent-accessible surface area (backbone atoms only — not comparable to full-atom values): 10274 Å² total; per-residue (Å²): 131,90,69,55,61,31,74,36,59,48,36,51,59,52,35,36,44,42,27,58,73,70,73,41,55,66,41,76,64,50,90,84,34,68,68,36,50,54,48,62,74,27,44,33,60,65,59,97,81,71,70,83,79,87,75,60,76,30,39,35,34,40,49,48,82,72,68,100,61,77,75,80,75,87,69,58,96,91,56,86,79,86,72,86,78,74,63,52,62,27,61,40,74,68,31,27,51,55,52,26,51,51,51,52,51,50,52,53,51,52,51,53,51,49,52,51,52,51,45,72,77,33,79,84,60,52,68,65,58,55,50,51,50,52,30,58,78,38,62,45,60,63,92,72,46,52,70,66,57,56,50,52,53,49,53,54,50,52,53,53,53,56,52,68,70,57,72,91,82,82,132

Foldseek 3Di:
DDFAKEKAQQAQQLQLLCCLVPVALEDADDCPDPLNVLLVVFFFADDPPDDPDPDCNRIGIYGDDDDPDPPPDPDPPPDDDPDPPRPRRYGDPVSNVVSSVVSVVVVLVVLLVQLVVVCVVPVPDDLLNSLVVVCVSSVGDCVRPPSVVSVVSNVVVVVVVVVVVDDPPDD

Organism: NCBI:txid1076179

Radius of gyration: 21.93 Å; Cα contacts (8 Å, |Δi|>4): 172; chains: 1; bounding box: 63×30×73 Å

Secondary structure (DSSP, 8-state):
----EEEEE--HHHHHHHHHHHSSSEE---TTSHHHHHHHHHEEEPPTTPPPPS--TTEEEEE----S--------TT---------EEEE-HHHHHHHHHHHHHHHHHHHHHHHHHHHHH-TT--HHHHHHHHHHHTT--TTTS-HHHHHHHHHHHHHHHHHHT------

Sequence (171 aa):
MNRISVDVKVGRIVREFIVSSTGTDVLDPDKHSVVWCLTKQHLVTAPKHYTKIPDRSEYISILLRNRKSCDTYSVPADRVLQVNTLFRTYLSEKGHNVIKLHFEKQLKSIFRNYMTGCINNNPDIKIITAIENFCSEHKLTMDNISVEMLKKDWYRYRLNKTAKNFCPLIL

Nearest PDB structures (foldseek):
  7so5-assembly1_A  TM=6.502E-01  e=2.906E+00  Clostridioides difficile R20291
  8khp-assembly1_D  TM=5.668E-01  e=3.500E+00  Homo sapiens